Protein AF-A0A660PZI7-F1 (afdb_monomer_lite)

Structure (mmCIF, N/CA/C/O backbone):
data_AF-A0A660PZI7-F1
#
_entry.id   AF-A0A660PZI7-F1
#
loop_
_atom_site.group_PDB
_atom_site.id
_atom_site.type_symbol
_atom_site.label_atom_id
_atom_site.label_alt_id
_atom_site.label_comp_id
_atom_site.label_asym_id
_atom_site.label_entity_id
_atom_site.label_seq_id
_atom_site.pdbx_PDB_ins_code
_atom_site.Cartn_x
_atom_site.Cartn_y
_atom_site.Cartn_z
_atom_site.occupancy
_atom_site.B_iso_or_equiv
_atom_site.auth_seq_id
_atom_site.auth_comp_id
_atom_site.auth_asym_id
_atom_site.auth_atom_id
_atom_site.pdbx_PDB_model_num
ATOM 1 N N . MET A 1 1 ? 50.892 13.143 -23.881 1.00 49.72 1 MET A N 1
ATOM 2 C CA . MET A 1 1 ? 49.936 13.649 -22.860 1.00 49.72 1 MET A CA 1
ATOM 3 C C . MET A 1 1 ? 48.489 13.818 -23.372 1.00 49.72 1 MET A C 1
ATOM 5 O O . MET A 1 1 ? 47.684 14.429 -22.684 1.00 49.72 1 MET A O 1
ATOM 9 N N . ILE A 1 2 ? 48.115 13.226 -24.521 1.00 55.88 2 ILE A N 1
ATOM 10 C CA . ILE A 1 2 ? 46.832 13.470 -25.223 1.00 55.88 2 ILE A CA 1
ATOM 11 C C . ILE A 1 2 ? 45.699 12.483 -24.844 1.00 55.88 2 ILE A C 1
ATOM 13 O O . ILE A 1 2 ? 44.528 12.854 -24.903 1.00 55.88 2 ILE A O 1
ATOM 17 N N . SER A 1 3 ? 46.004 11.273 -24.347 1.00 55.22 3 SER A N 1
ATOM 18 C CA . SER A 1 3 ? 44.966 10.274 -23.997 1.00 55.22 3 SER A CA 1
ATOM 19 C C . SER A 1 3 ? 44.142 10.604 -22.748 1.00 55.22 3 SER A C 1
ATOM 21 O O . SER A 1 3 ? 42.979 10.219 -22.662 1.00 55.22 3 SER A O 1
ATOM 23 N N . LYS A 1 4 ? 44.705 11.345 -21.782 1.00 58.09 4 LYS A N 1
ATOM 24 C CA . LYS A 1 4 ? 44.027 11.644 -20.504 1.00 58.09 4 LYS A CA 1
ATOM 25 C C . LYS A 1 4 ? 42.833 12.598 -20.673 1.00 58.09 4 LYS A C 1
ATOM 27 O O . LYS A 1 4 ? 41.887 12.520 -19.898 1.00 58.09 4 LYS A O 1
ATOM 32 N N . CYS A 1 5 ? 42.852 13.454 -21.700 1.00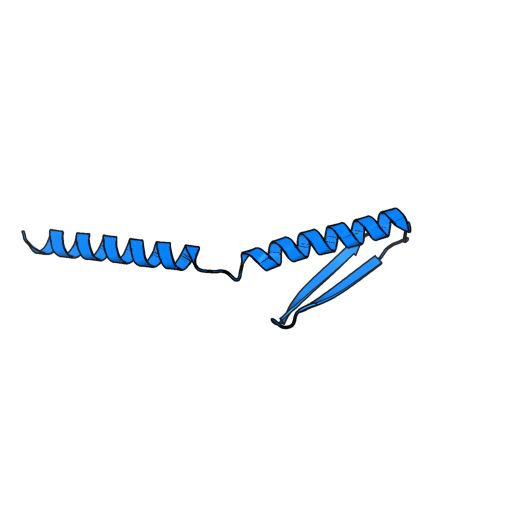 50.25 5 CYS A N 1
ATOM 33 C CA . CYS A 1 5 ? 41.766 14.394 -21.996 1.00 50.25 5 CYS A CA 1
ATOM 34 C C . CYS A 1 5 ? 40.571 13.690 -22.668 1.00 50.25 5 CYS A C 1
ATOM 36 O O . CYS A 1 5 ? 39.427 13.902 -22.282 1.00 50.25 5 CYS A O 1
ATOM 38 N N . ARG A 1 6 ? 40.844 12.761 -23.599 1.00 67.12 6 ARG A N 1
ATOM 39 C CA . ARG A 1 6 ? 39.827 11.956 -24.308 1.00 67.12 6 ARG A CA 1
ATOM 40 C C . ARG A 1 6 ? 39.051 11.031 -23.361 1.00 67.12 6 ARG A C 1
ATOM 42 O O . ARG A 1 6 ? 37.834 10.940 -23.463 1.00 67.12 6 ARG A O 1
ATOM 49 N N . ILE A 1 7 ? 39.744 10.407 -22.406 1.00 73.25 7 ILE A N 1
ATOM 50 C CA . ILE A 1 7 ? 39.135 9.511 -21.407 1.00 73.25 7 ILE A CA 1
ATOM 51 C C . ILE A 1 7 ? 38.252 10.280 -20.414 1.00 73.25 7 ILE A C 1
ATOM 53 O O . ILE A 1 7 ? 37.161 9.818 -20.088 1.00 73.25 7 ILE A O 1
ATOM 57 N N . ARG A 1 8 ? 38.673 11.476 -19.976 1.00 75.56 8 ARG A N 1
ATOM 58 C CA . ARG A 1 8 ? 37.852 12.326 -19.093 1.00 75.56 8 ARG A CA 1
ATOM 59 C C . ARG A 1 8 ? 36.588 12.838 -19.785 1.00 75.56 8 ARG A C 1
ATOM 61 O O . ARG A 1 8 ? 35.540 12.905 -19.153 1.00 75.56 8 ARG A O 1
ATOM 68 N N . LEU A 1 9 ? 36.672 13.151 -21.079 1.00 75.81 9 LEU A N 1
ATOM 69 C CA . LEU A 1 9 ? 35.518 13.607 -21.856 1.00 75.81 9 LEU A CA 1
ATOM 70 C C . LEU A 1 9 ? 34.490 12.483 -22.064 1.00 75.81 9 LEU A C 1
ATOM 72 O O . LEU A 1 9 ? 33.290 12.709 -21.923 1.00 75.81 9 LEU A O 1
ATOM 76 N N . LEU A 1 10 ? 34.966 11.258 -22.319 1.00 80.62 10 LEU A N 1
ATOM 77 C CA . LEU A 1 10 ? 34.112 10.073 -22.426 1.00 80.62 10 LEU A CA 1
ATOM 78 C C . LEU A 1 10 ? 33.423 9.734 -21.097 1.00 80.62 10 LEU A C 1
ATOM 80 O O . LEU A 1 10 ? 32.235 9.423 -21.100 1.00 80.62 10 LEU A O 1
ATOM 84 N N . SER A 1 11 ? 34.126 9.837 -19.960 1.00 81.75 11 SER A N 1
ATOM 85 C CA . SER A 1 11 ? 33.530 9.507 -18.657 1.00 81.75 11 SER A CA 1
ATOM 86 C C . SER A 1 11 ? 32.432 10.493 -18.249 1.00 81.75 11 SER A C 1
ATOM 88 O O . SER A 1 11 ? 31.416 10.066 -17.708 1.00 81.75 11 SER A O 1
ATOM 90 N N . LEU A 1 12 ? 32.604 11.790 -18.532 1.00 83.31 12 LEU A N 1
ATOM 91 C CA . LEU A 1 12 ? 31.581 12.805 -18.261 1.00 83.31 12 LEU A CA 1
ATOM 92 C C . LEU A 1 12 ? 30.333 12.589 -19.124 1.00 83.31 12 LEU A C 1
ATOM 94 O O . LEU A 1 12 ? 29.222 12.642 -18.607 1.00 83.31 12 LEU A O 1
ATOM 98 N N . SER A 1 13 ? 30.506 12.275 -20.411 1.00 83.38 13 SER A N 1
ATOM 99 C CA . SER A 1 13 ? 29.386 11.968 -21.309 1.00 83.38 13 SER A CA 1
ATOM 100 C C . SER A 1 13 ? 28.588 10.746 -20.844 1.00 83.38 13 SER A C 1
ATOM 102 O O . SER A 1 13 ? 27.360 10.794 -20.823 1.00 83.38 13 SER A O 1
ATOM 104 N N . MET A 1 14 ? 29.274 9.685 -20.407 1.00 81.94 14 MET A N 1
ATOM 105 C CA . MET A 1 14 ? 28.632 8.486 -19.860 1.00 81.94 14 MET A CA 1
ATOM 106 C C . MET A 1 14 ? 27.833 8.792 -18.585 1.00 81.94 14 MET A C 1
ATOM 108 O O . MET A 1 14 ? 26.690 8.367 -18.455 1.00 81.94 14 MET A O 1
ATOM 112 N N . LEU A 1 15 ? 28.391 9.597 -17.675 1.00 81.94 15 LEU A N 1
ATOM 113 C CA . LEU A 1 15 ? 27.715 10.017 -16.441 1.00 81.94 15 LEU A CA 1
ATOM 114 C C . LEU A 1 15 ? 26.452 10.849 -16.712 1.00 81.94 15 LEU A C 1
ATOM 116 O O . LEU A 1 15 ? 25.434 10.672 -16.039 1.00 81.94 15 LEU A O 1
ATOM 120 N N . VAL A 1 16 ? 26.494 11.723 -17.721 1.00 81.06 16 VAL A N 1
ATOM 121 C CA . VAL A 1 16 ? 25.326 12.507 -18.155 1.00 81.06 16 VAL A CA 1
ATOM 122 C C . VAL A 1 16 ? 24.247 11.599 -18.755 1.00 81.06 16 VAL A C 1
ATOM 124 O O . VAL A 1 16 ? 23.074 11.733 -18.425 1.00 81.06 16 VAL A O 1
ATOM 127 N N . LEU A 1 17 ? 24.624 10.615 -19.574 1.00 76.06 17 LEU A N 1
ATOM 128 C CA . LEU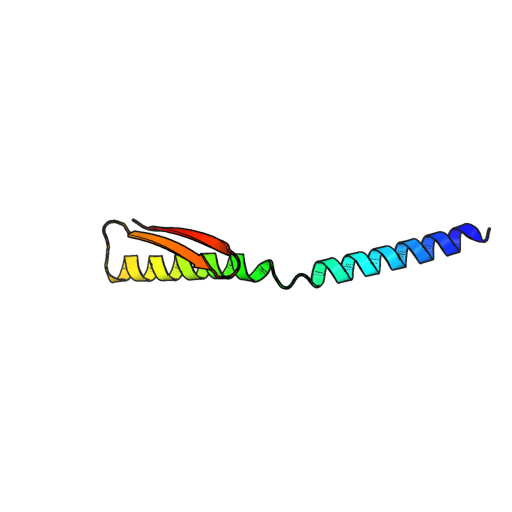 A 1 17 ? 23.673 9.653 -20.148 1.00 76.06 17 LEU A CA 1
ATOM 129 C C . LEU A 1 1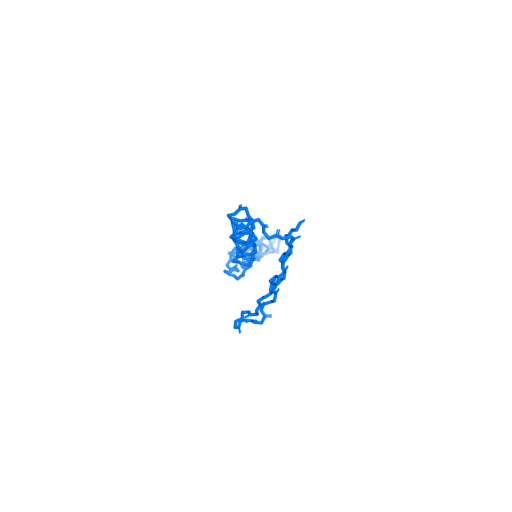7 ? 22.993 8.781 -19.074 1.00 76.06 17 LEU A C 1
ATOM 131 O O . LEU A 1 17 ? 21.788 8.531 -19.146 1.00 76.06 17 LEU A O 1
ATOM 135 N N . ILE A 1 18 ? 23.737 8.358 -18.049 1.00 77.12 18 ILE A N 1
ATOM 136 C CA . ILE A 1 18 ? 23.197 7.567 -16.930 1.00 77.12 18 ILE A CA 1
ATOM 137 C C . ILE A 1 18 ? 22.245 8.408 -16.064 1.00 77.12 18 ILE A C 1
ATOM 139 O O . ILE A 1 18 ? 21.184 7.943 -15.665 1.00 77.12 18 ILE A O 1
ATOM 143 N N . SER A 1 19 ? 22.580 9.671 -15.795 1.00 68.94 19 SER A N 1
ATOM 144 C CA . SER A 1 19 ? 21.712 10.543 -14.988 1.00 68.94 19 SER A CA 1
ATOM 145 C C . SER A 1 19 ? 20.400 10.895 -15.698 1.00 68.94 19 SER A C 1
ATOM 147 O O . SER A 1 19 ? 19.349 10.896 -15.061 1.00 68.94 19 SER A O 1
ATOM 149 N N . VAL A 1 20 ? 20.422 11.101 -17.019 1.00 70.50 20 VAL A N 1
ATOM 150 C CA . VAL A 1 20 ? 19.197 11.335 -17.807 1.00 70.50 20 VAL A CA 1
ATOM 151 C C . VAL A 1 20 ? 18.286 10.101 -17.826 1.00 70.50 20 VAL A C 1
ATOM 153 O O . VAL A 1 20 ? 17.069 10.243 -17.729 1.00 70.50 20 VAL A O 1
ATOM 156 N N . THR A 1 21 ? 18.850 8.891 -17.898 1.00 65.06 21 THR A N 1
ATOM 157 C CA . THR A 1 21 ? 18.059 7.645 -17.924 1.00 65.06 21 THR A CA 1
ATOM 158 C C . THR A 1 21 ? 17.390 7.319 -16.588 1.00 65.06 21 THR A C 1
ATOM 160 O O . THR A 1 21 ? 16.280 6.796 -16.594 1.00 65.06 21 THR A O 1
ATOM 163 N N . VAL A 1 22 ? 17.992 7.679 -15.448 1.00 63.91 22 VAL A N 1
ATOM 164 C CA . VAL A 1 22 ? 17.386 7.472 -14.115 1.00 63.91 22 VAL A CA 1
ATOM 165 C C . VAL A 1 22 ? 16.174 8.384 -13.876 1.00 63.91 22 VAL A C 1
ATOM 167 O O . VAL A 1 22 ? 15.210 7.969 -13.239 1.00 63.91 22 VAL A O 1
ATOM 170 N N . ILE A 1 23 ? 16.190 9.610 -14.406 1.00 64.38 23 ILE A N 1
ATOM 171 C CA . ILE A 1 23 ? 15.100 10.586 -14.216 1.00 64.38 23 ILE A CA 1
ATOM 172 C C . ILE A 1 23 ? 13.886 10.253 -15.103 1.00 64.38 23 ILE A C 1
ATOM 174 O O . ILE A 1 23 ? 12.748 10.529 -14.7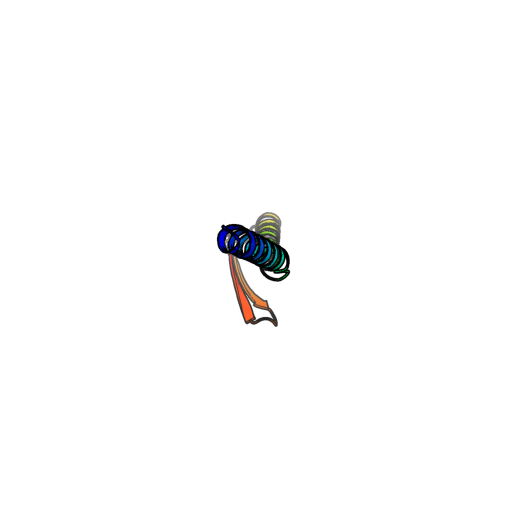34 1.00 64.38 23 ILE A O 1
ATOM 178 N N . TYR A 1 24 ? 14.109 9.615 -16.255 1.00 59.47 24 TYR A N 1
ATOM 179 C CA . TYR A 1 24 ? 13.080 9.296 -17.251 1.00 59.47 24 TYR A CA 1
ATOM 180 C C . TYR A 1 24 ? 12.400 7.933 -17.043 1.00 59.47 24 TYR A C 1
ATOM 182 O O . TYR A 1 24 ? 11.957 7.322 -18.011 1.00 59.47 24 TYR A O 1
ATOM 190 N N . ILE A 1 25 ? 12.287 7.438 -15.807 1.00 62.12 25 ILE A N 1
ATOM 191 C CA . ILE A 1 25 ? 11.483 6.243 -15.500 1.00 62.12 25 ILE A CA 1
ATOM 192 C C . ILE A 1 25 ? 10.090 6.701 -15.020 1.00 62.12 25 ILE A C 1
ATOM 194 O O . ILE A 1 25 ? 9.864 6.804 -13.815 1.00 62.12 25 ILE A O 1
ATOM 198 N N . PRO A 1 26 ? 9.120 6.966 -15.921 1.00 56.31 26 PRO A N 1
ATOM 199 C CA . PRO A 1 26 ? 7.780 7.437 -15.556 1.00 56.31 26 PRO A CA 1
ATOM 200 C C . PRO A 1 26 ? 6.899 6.363 -14.889 1.00 56.31 26 PRO A C 1
ATOM 202 O O . PRO A 1 26 ? 5.732 6.617 -14.614 1.00 56.31 26 PRO A O 1
ATOM 205 N N . GLY A 1 27 ? 7.415 5.156 -14.637 1.00 54.34 27 GLY A N 1
ATOM 206 C CA . GLY A 1 27 ? 6.609 4.019 -14.181 1.00 54.34 27 GLY A CA 1
ATOM 207 C C . GLY A 1 27 ? 6.632 3.738 -12.679 1.00 54.34 27 GLY A C 1
ATOM 208 O O . GLY A 1 27 ? 5.728 3.081 -12.177 1.00 54.34 27 GLY A O 1
ATOM 209 N N . PHE A 1 28 ? 7.641 4.205 -11.936 1.00 53.94 28 PHE A N 1
ATOM 210 C CA . PHE A 1 28 ? 7.830 3.728 -10.558 1.00 53.94 28 PHE A CA 1
ATOM 211 C C . PHE A 1 28 ? 7.027 4.526 -9.515 1.00 53.94 28 PHE A C 1
ATOM 213 O O . PHE A 1 28 ? 6.616 3.970 -8.498 1.00 53.94 28 PHE A O 1
ATOM 220 N N . SER A 1 29 ? 6.733 5.804 -9.781 1.00 56.66 29 SER A N 1
ATOM 221 C CA . SER A 1 29 ? 6.086 6.688 -8.797 1.00 56.66 29 SER A CA 1
ATOM 222 C C . SER A 1 29 ? 4.576 6.461 -8.631 1.00 56.66 29 SER A C 1
ATOM 224 O O . SER A 1 29 ? 4.055 6.695 -7.544 1.00 56.66 29 SER A O 1
ATOM 226 N N . ASN A 1 30 ? 3.870 5.974 -9.659 1.00 60.88 30 ASN A N 1
ATOM 227 C CA . ASN A 1 30 ? 2.407 5.806 -9.604 1.00 60.88 30 ASN A CA 1
ATOM 228 C C . ASN A 1 30 ? 1.959 4.682 -8.660 1.00 60.88 30 ASN A C 1
ATOM 230 O O . ASN A 1 30 ? 0.887 4.755 -8.069 1.00 60.88 30 ASN A O 1
ATOM 234 N N . SER A 1 31 ? 2.773 3.636 -8.499 1.00 64.69 31 SER A N 1
ATOM 235 C CA . SER A 1 31 ? 2.395 2.484 -7.671 1.00 64.69 31 SER A CA 1
ATOM 236 C C . SER A 1 31 ? 2.386 2.797 -6.171 1.00 64.69 31 SER A C 1
ATOM 238 O O . SER A 1 31 ? 1.575 2.238 -5.433 1.00 64.69 31 SER A O 1
ATOM 240 N N . LEU A 1 32 ? 3.272 3.692 -5.715 1.00 68.00 32 LEU A N 1
ATOM 241 C CA . LEU A 1 32 ? 3.326 4.127 -4.321 1.00 68.00 32 LEU A CA 1
ATOM 242 C C . LEU A 1 32 ? 2.103 4.988 -3.980 1.00 68.00 32 LEU A C 1
ATOM 244 O O . LEU A 1 32 ? 1.454 4.747 -2.967 1.00 68.00 32 LEU A O 1
ATOM 248 N N . ASP A 1 33 ? 1.759 5.925 -4.865 1.00 81.69 33 ASP A N 1
ATOM 249 C CA . ASP A 1 33 ? 0.615 6.827 -4.698 1.00 81.69 33 ASP A CA 1
ATOM 250 C C . ASP A 1 33 ? -0.719 6.062 -4.666 1.00 81.69 33 ASP A C 1
ATOM 252 O O . ASP A 1 33 ? -1.540 6.257 -3.771 1.00 81.69 33 ASP A O 1
ATOM 256 N N . LEU A 1 34 ? -0.891 5.090 -5.568 1.00 85.75 34 LEU A N 1
ATOM 257 C CA . LEU A 1 34 ? -2.121 4.299 -5.648 1.00 85.75 34 LEU A CA 1
ATOM 258 C C . LEU A 1 34 ? -2.344 3.427 -4.404 1.00 85.75 34 LEU A C 1
ATOM 260 O O . LEU A 1 34 ? -3.474 3.281 -3.945 1.00 85.75 34 LEU A O 1
ATOM 264 N N . LYS A 1 35 ? -1.276 2.871 -3.820 1.00 88.56 35 LYS A N 1
ATOM 265 C CA . LYS A 1 35 ? -1.367 2.119 -2.559 1.00 88.56 35 LYS A CA 1
ATOM 266 C C . LYS A 1 35 ? -1.830 3.006 -1.405 1.00 88.56 35 LYS A C 1
ATOM 268 O O . LYS A 1 35 ? -2.718 2.605 -0.659 1.00 88.56 35 LYS A O 1
ATOM 273 N N . THR A 1 36 ? -1.248 4.197 -1.277 1.00 88.81 36 THR A N 1
ATOM 274 C CA . THR A 1 36 ? -1.602 5.146 -0.217 1.00 88.81 36 THR A CA 1
ATOM 275 C C . THR A 1 36 ? -3.031 5.666 -0.375 1.00 88.81 36 THR A C 1
ATOM 277 O O . THR A 1 36 ? -3.766 5.690 0.610 1.00 88.81 36 THR A O 1
ATOM 280 N N . GLN A 1 37 ? -3.457 6.007 -1.596 1.00 90.12 37 GLN A N 1
ATOM 281 C CA . GLN A 1 37 ? -4.843 6.413 -1.860 1.00 90.12 37 GLN A CA 1
ATOM 282 C C . GLN A 1 37 ? -5.832 5.295 -1.536 1.00 90.12 37 GLN A C 1
ATOM 284 O O . GLN A 1 37 ? -6.782 5.519 -0.791 1.00 90.12 37 GLN A O 1
ATOM 289 N N . PHE A 1 38 ? -5.579 4.078 -2.024 1.00 92.00 38 PHE A N 1
ATOM 290 C CA . PHE A 1 38 ? -6.482 2.951 -1.799 1.00 92.00 38 PHE A CA 1
ATOM 291 C C . PHE A 1 38 ? -6.642 2.626 -0.309 1.00 92.00 38 PHE A C 1
ATOM 293 O O . PHE A 1 38 ? -7.752 2.375 0.157 1.00 92.00 38 PHE A O 1
ATOM 300 N N . GLN A 1 39 ? -5.546 2.663 0.456 1.00 92.19 39 GLN A N 1
ATOM 301 C CA . GLN A 1 39 ? -5.605 2.483 1.905 1.00 92.19 39 GLN A CA 1
ATOM 302 C C . GLN A 1 39 ? -6.424 3.592 2.580 1.00 92.19 39 GLN A C 1
ATOM 304 O O . GLN A 1 39 ? -7.301 3.285 3.381 1.00 92.19 39 GLN A O 1
ATOM 309 N N . SER A 1 40 ? -6.181 4.858 2.226 1.00 93.00 40 SER A N 1
ATOM 310 C CA . SER A 1 40 ? -6.898 5.998 2.807 1.00 93.00 40 SER A CA 1
ATOM 311 C C . SER A 1 40 ? -8.403 5.943 2.538 1.00 93.00 40 SER A C 1
ATOM 313 O O . SER A 1 40 ? -9.192 6.305 3.409 1.00 93.00 40 SER A O 1
ATOM 315 N N . GLU A 1 41 ? -8.820 5.504 1.350 1.00 92.88 41 GLU A N 1
ATOM 316 C CA . GLU A 1 41 ? -10.240 5.345 1.025 1.00 92.88 41 GLU A CA 1
ATOM 317 C C . GLU A 1 41 ? -10.874 4.185 1.796 1.00 92.88 41 GLU A C 1
ATOM 319 O O . GLU A 1 41 ? -11.990 4.311 2.304 1.00 92.88 41 GLU A O 1
ATOM 324 N N . LEU A 1 42 ? -10.158 3.064 1.930 1.00 93.44 42 LEU A N 1
ATOM 325 C CA . LEU A 1 42 ? -10.638 1.917 2.695 1.00 93.44 42 LEU A CA 1
ATOM 326 C C . LEU A 1 42 ? -10.780 2.252 4.190 1.00 93.44 42 LEU A C 1
ATOM 328 O O . LEU A 1 42 ? -11.761 1.846 4.812 1.00 93.44 42 LEU A O 1
ATOM 332 N N . GLU A 1 43 ? -9.848 3.031 4.746 1.00 93.75 43 GLU A N 1
ATOM 333 C CA . GLU A 1 43 ? -9.924 3.574 6.109 1.00 93.75 43 GLU A CA 1
ATOM 334 C C . GLU A 1 43 ? -11.114 4.530 6.272 1.00 93.75 43 GLU A C 1
ATOM 336 O O . GLU A 1 43 ? -11.888 4.381 7.215 1.00 93.75 43 GLU A O 1
ATOM 341 N N . ALA A 1 44 ? -11.342 5.445 5.322 1.00 94.00 44 ALA A N 1
ATOM 342 C CA . ALA A 1 44 ? -12.495 6.348 5.366 1.00 94.00 44 ALA A CA 1
ATOM 343 C C . ALA A 1 44 ? -13.836 5.588 5.352 1.00 94.00 44 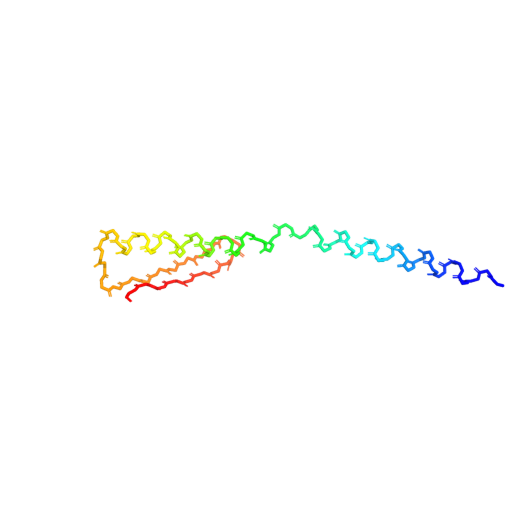ALA A C 1
ATOM 345 O O . ALA A 1 44 ? -14.768 5.942 6.078 1.00 94.00 44 ALA A O 1
ATOM 346 N N . LEU A 1 45 ? -13.931 4.512 4.562 1.00 92.62 45 LEU A N 1
ATOM 347 C CA . LEU A 1 45 ? -15.096 3.623 4.549 1.00 92.62 45 LEU A CA 1
ATOM 348 C C . LEU A 1 45 ? -15.242 2.858 5.871 1.00 92.62 45 LEU A C 1
ATOM 350 O O . LEU A 1 45 ? -16.353 2.740 6.391 1.00 92.62 45 LEU A O 1
ATOM 354 N N . TYR A 1 46 ? -14.140 2.351 6.427 1.00 93.25 46 TYR A N 1
ATOM 355 C CA . TYR A 1 46 ? -14.141 1.705 7.738 1.00 93.25 46 TYR A CA 1
ATOM 356 C C . TYR A 1 46 ? -14.646 2.656 8.827 1.00 93.25 46 TYR A C 1
ATOM 358 O O . TYR A 1 46 ? -15.533 2.279 9.588 1.00 93.25 46 TYR A O 1
ATOM 366 N N . ASP A 1 47 ? -14.175 3.901 8.856 1.00 92.31 47 ASP A N 1
ATOM 367 C CA . ASP A 1 47 ? -14.613 4.900 9.832 1.00 92.31 47 ASP A CA 1
ATOM 368 C C . ASP A 1 47 ? -16.083 5.293 9.650 1.00 92.31 47 ASP A C 1
ATOM 370 O O . ASP A 1 47 ? -16.812 5.441 10.636 1.00 92.31 47 ASP A O 1
ATOM 374 N N . GLN A 1 48 ? -16.541 5.421 8.400 1.00 95.81 48 GLN A N 1
ATOM 375 C CA . GLN A 1 48 ? -17.920 5.794 8.084 1.00 95.81 48 GLN A CA 1
ATOM 376 C C . GLN A 1 48 ? -18.926 4.716 8.503 1.00 95.81 48 GLN A C 1
ATOM 378 O O . GLN A 1 48 ? -19.980 5.033 9.057 1.00 95.81 48 GLN A O 1
ATOM 383 N N . TYR A 1 49 ? -18.624 3.450 8.217 1.00 94.62 49 TYR A N 1
ATOM 384 C CA . TYR A 1 49 ? -19.573 2.348 8.396 1.00 94.62 49 TYR A CA 1
ATOM 385 C C . TYR A 1 49 ? -19.279 1.475 9.620 1.00 94.62 49 TYR A C 1
ATOM 387 O O . TYR A 1 49 ? -20.107 0.640 9.981 1.00 94.62 49 TYR A O 1
ATOM 395 N N . ARG A 1 50 ? -18.127 1.677 10.273 1.00 92.38 50 ARG A N 1
ATOM 396 C CA . ARG A 1 50 ? -17.624 0.920 11.433 1.00 92.38 50 ARG A CA 1
ATOM 397 C C . ARG A 1 50 ? -17.723 -0.585 11.235 1.00 92.38 50 ARG A C 1
ATOM 399 O O . ARG A 1 50 ? -18.279 -1.307 12.065 1.00 92.38 50 ARG A O 1
ATOM 406 N N . PHE A 1 51 ? -17.201 -1.050 10.102 1.00 87.44 51 PHE A N 1
ATOM 407 C CA . PHE A 1 51 ? -17.091 -2.479 9.850 1.00 87.44 51 PHE A CA 1
ATOM 408 C C . PHE A 1 51 ? -16.258 -3.133 10.965 1.00 87.44 51 PHE A C 1
ATOM 410 O O . PHE A 1 51 ? -15.318 -2.524 11.455 1.00 87.44 51 PHE A O 1
ATOM 417 N N . PRO A 1 52 ? -16.547 -4.378 11.366 1.00 88.06 52 PRO A N 1
ATOM 418 C CA . PRO A 1 52 ? -15.700 -5.109 12.313 1.00 88.06 52 PRO A CA 1
ATOM 419 C C . PRO A 1 52 ? -14.338 -5.506 11.715 1.00 88.06 52 PRO A C 1
ATOM 421 O O . PRO A 1 52 ? -13.447 -5.941 12.434 1.00 88.06 52 PRO A O 1
ATOM 424 N N . GLY A 1 53 ? -14.207 -5.412 10.392 1.00 88.19 53 GLY A N 1
ATOM 425 C CA . GLY A 1 53 ? -13.017 -5.737 9.624 1.00 88.19 53 GLY A CA 1
ATOM 426 C C . GLY A 1 53 ? -13.367 -5.864 8.146 1.00 88.19 53 GLY A C 1
ATOM 427 O O . GLY A 1 53 ? -14.400 -6.433 7.793 1.00 88.19 53 GLY A O 1
ATOM 428 N N . VAL A 1 54 ? -12.526 -5.322 7.274 1.00 91.75 54 VAL A N 1
ATOM 429 C CA . VAL A 1 54 ? -12.659 -5.408 5.821 1.00 91.75 54 VAL A CA 1
ATOM 430 C C . VAL A 1 54 ? -11.297 -5.688 5.202 1.00 91.75 54 VAL A C 1
ATOM 432 O O . VAL A 1 54 ? -10.264 -5.194 5.645 1.00 91.75 54 VAL A O 1
ATOM 435 N N . THR A 1 55 ? -11.293 -6.524 4.173 1.00 94.19 55 THR A N 1
ATOM 436 C CA . THR A 1 55 ? -10.118 -6.812 3.354 1.00 94.19 55 THR A CA 1
ATOM 437 C C . THR A 1 55 ? -10.498 -6.602 1.900 1.00 94.19 55 THR A C 1
ATOM 439 O O . THR A 1 55 ? -11.536 -7.090 1.455 1.00 94.19 55 THR A O 1
ATOM 442 N N . ALA A 1 56 ? -9.663 -5.881 1.163 1.00 92.81 56 ALA A N 1
ATOM 443 C CA . ALA A 1 56 ? -9.872 -5.586 -0.244 1.00 92.81 56 ALA A CA 1
ATOM 444 C C . ALA A 1 56 ? -8.586 -5.848 -1.026 1.00 92.81 56 ALA A C 1
ATOM 446 O O . ALA A 1 56 ? -7.487 -5.591 -0.537 1.00 92.81 56 ALA A O 1
ATOM 447 N N . ALA A 1 57 ? -8.726 -6.358 -2.246 1.00 93.62 57 ALA A N 1
ATOM 448 C CA . ALA A 1 57 ? -7.612 -6.607 -3.147 1.00 93.62 57 ALA A CA 1
ATOM 449 C C . ALA A 1 57 ? -7.970 -6.189 -4.573 1.00 93.62 57 ALA A C 1
ATOM 451 O O . ALA A 1 57 ? -9.135 -6.246 -4.968 1.00 93.62 57 ALA A O 1
ATOM 452 N N . TYR A 1 58 ? -6.963 -5.783 -5.340 1.00 89.56 58 TYR A N 1
ATOM 453 C CA . TYR A 1 58 ? -7.112 -5.371 -6.730 1.00 89.56 58 TYR A CA 1
ATOM 454 C C . TYR A 1 58 ? -5.988 -5.925 -7.602 1.00 89.56 58 TYR A C 1
ATOM 456 O O . TYR A 1 58 ? -4.897 -6.245 -7.126 1.00 89.56 58 TYR A O 1
ATOM 464 N N . ILE A 1 59 ? -6.273 -5.994 -8.901 1.00 92.06 59 ILE A N 1
ATOM 465 C CA . ILE A 1 59 ? -5.319 -6.330 -9.956 1.00 92.06 59 ILE A CA 1
ATOM 466 C C . ILE A 1 59 ? -5.481 -5.275 -11.050 1.00 92.06 59 ILE A C 1
ATOM 468 O O . ILE A 1 59 ? -6.582 -5.089 -11.568 1.00 92.06 59 ILE A O 1
ATOM 472 N N . LEU A 1 60 ? -4.405 -4.568 -11.375 1.00 89.50 60 LEU A N 1
ATOM 473 C CA . LEU A 1 60 ? -4.377 -3.562 -12.432 1.00 89.50 60 LEU A CA 1
ATOM 474 C C . LEU A 1 60 ? -3.991 -4.195 -13.786 1.00 89.50 60 LEU A C 1
ATOM 476 O O . LEU A 1 60 ? -3.388 -5.271 -13.815 1.00 89.50 60 LEU A O 1
ATOM 480 N N . PRO A 1 61 ? -4.311 -3.551 -14.927 1.00 86.81 61 PRO A N 1
ATOM 481 C CA . PRO A 1 61 ? -4.015 -4.090 -16.262 1.00 86.81 61 PRO A CA 1
ATOM 482 C C . PRO A 1 61 ? -2.524 -4.302 -16.560 1.00 86.81 61 PRO A C 1
ATOM 484 O O . PRO A 1 61 ? -2.176 -5.084 -17.440 1.00 86.81 61 PRO A O 1
ATOM 487 N N . ASP A 1 62 ? -1.646 -3.608 -15.838 1.00 85.31 62 ASP A N 1
ATOM 488 C CA . ASP A 1 62 ? -0.190 -3.775 -15.888 1.00 85.31 62 ASP A CA 1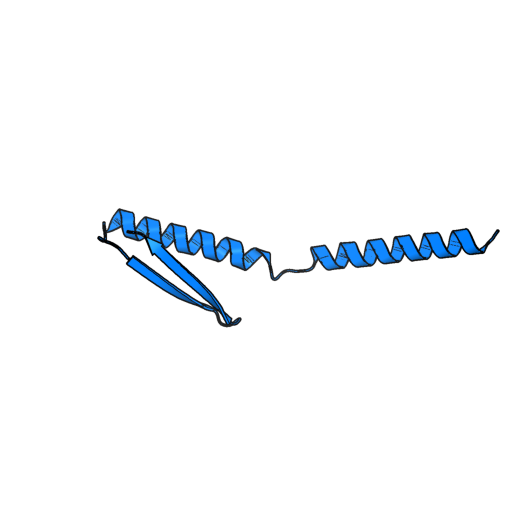
ATOM 489 C C . ASP A 1 62 ? 0.303 -5.004 -15.094 1.00 85.31 62 ASP A C 1
ATOM 491 O O . ASP A 1 62 ? 1.499 -5.288 -15.070 1.00 85.31 62 ASP A O 1
ATOM 495 N N . GLY A 1 63 ? -0.612 -5.740 -14.453 1.00 86.69 63 GLY A N 1
ATOM 496 C CA . GLY A 1 63 ? -0.320 -6.890 -13.603 1.00 86.69 63 GLY A CA 1
ATOM 497 C C . GLY A 1 63 ? 0.006 -6.525 -12.154 1.00 86.69 63 GLY A C 1
ATOM 498 O O . GLY A 1 63 ? 0.316 -7.421 -11.368 1.00 86.69 63 GLY A O 1
ATOM 499 N N . THR A 1 64 ? -0.068 -5.247 -11.769 1.00 87.19 64 THR A N 1
ATOM 500 C CA . THR A 1 64 ? 0.154 -4.826 -10.382 1.00 87.19 64 THR A CA 1
ATOM 501 C C . THR A 1 64 ? -0.966 -5.349 -9.487 1.00 87.19 64 THR A C 1
ATOM 503 O O . THR A 1 64 ? -2.146 -5.115 -9.744 1.00 87.19 64 THR A O 1
ATOM 506 N N . VAL A 1 65 ? -0.594 -6.029 -8.402 1.00 91.06 65 VAL A N 1
ATOM 507 C CA . VAL A 1 65 ? -1.527 -6.564 -7.401 1.00 91.06 65 VAL A CA 1
ATOM 508 C C . VAL A 1 65 ? -1.352 -5.815 -6.083 1.00 91.06 65 VAL A C 1
ATOM 510 O O . VAL A 1 65 ? -0.226 -5.570 -5.639 1.00 91.06 65 VAL A O 1
ATOM 513 N N . GLY A 1 66 ? -2.465 -5.474 -5.441 1.00 90.19 66 GLY A N 1
ATOM 514 C CA . GLY A 1 66 ? -2.488 -4.875 -4.109 1.00 90.19 66 GLY A CA 1
ATOM 515 C C . GLY A 1 66 ? -3.554 -5.518 -3.234 1.00 90.19 66 GLY A C 1
ATOM 516 O O . GLY A 1 66 ? -4.584 -5.959 -3.736 1.00 90.19 66 GLY A O 1
ATOM 517 N N . ALA A 1 67 ? -3.300 -5.577 -1.929 1.00 92.75 67 ALA A N 1
ATOM 518 C CA . ALA A 1 67 ? -4.261 -6.030 -0.935 1.00 92.75 67 ALA A CA 1
ATOM 519 C C . ALA A 1 67 ? -4.096 -5.221 0.354 1.00 92.75 67 ALA A C 1
ATOM 521 O O . ALA A 1 67 ? -2.970 -4.936 0.764 1.00 92.75 67 ALA A O 1
ATOM 522 N N . PHE A 1 68 ? -5.216 -4.866 0.974 1.00 93.44 68 PHE A N 1
ATOM 523 C CA . PHE A 1 68 ? -5.294 -4.044 2.176 1.00 93.44 68 PHE A CA 1
ATOM 524 C C . PHE A 1 68 ? -6.338 -4.613 3.125 1.00 93.44 68 PHE A C 1
ATOM 526 O O . PHE A 1 68 ? -7.343 -5.173 2.685 1.00 93.44 68 PHE A O 1
ATOM 533 N N . ALA A 1 69 ? -6.101 -4.456 4.423 1.00 92.62 69 ALA A N 1
ATOM 534 C CA . ALA A 1 69 ? -7.039 -4.839 5.464 1.00 92.62 69 ALA A CA 1
ATOM 535 C C . ALA A 1 69 ? -7.092 -3.759 6.547 1.00 92.62 69 ALA A C 1
ATOM 537 O O . ALA A 1 69 ? -6.052 -3.226 6.929 1.00 92.62 69 ALA A O 1
ATOM 538 N N . VAL A 1 70 ? -8.297 -3.468 7.031 1.00 88.62 70 VAL A N 1
ATOM 539 C CA . VAL A 1 70 ? -8.572 -2.557 8.154 1.00 88.62 70 VAL A CA 1
ATOM 540 C C . VAL A 1 70 ? -9.651 -3.187 9.031 1.00 88.62 70 VAL A C 1
ATOM 542 O O . VAL A 1 70 ? -10.557 -3.832 8.507 1.00 88.62 70 VAL A O 1
ATOM 545 N N . GLY A 1 71 ? -9.527 -3.086 10.352 1.00 77.94 71 GLY A N 1
ATOM 546 C CA . GLY A 1 71 ? -10.299 -3.895 11.299 1.00 77.94 71 GLY A CA 1
ATOM 547 C C . GLY A 1 71 ? -9.959 -3.576 12.734 1.00 77.94 71 GLY A C 1
ATOM 548 O O . GLY A 1 71 ? -8.752 -3.643 13.053 1.00 77.94 71 GLY A O 1
#

Radius of gyration: 23.27 Å; chains: 1; bounding box: 70×21×38 Å

Secondary structure (DSSP, 8-state):
--HHHHHHHHHHHHHHHHHHHHHT-TTSHHHHHHHHHHHHHHHHHHHHHT-S-EEEEEE-TTS-EEEEEE-

Foldseek 3Di:
DPVVVVVVVVVVVVVVVVVVVVVPPPPPPVVVVVQVVVQVVVVVVCVVVVDPKDKDWDADPVRDIDIDMDD

Sequence (71 aa):
MISKCRIRLLSLSMLVLISVTVIYIPGFSNSLDLKTQFQSELEALYDQYRFPGVTAAYILPDGTVGAFAVG

pLDDT: mean 80.06, std 13.75, range [49.72, 95.81]